Protein AF-A0A383BFR1-F1 (afdb_monomer)

Foldseek 3Di:
DDDVQLVVLLVVLLCLLVPQLVVLLVVLCVVPNPDDDPVSVVSNCCSNVVSQVVSCVVCCVPHVSQSDPVSD

Secondary structure (DSSP, 8-state):
---HHHHHHHHHHHHHHHHHHHHHHHHHHHHH-SS--HHHHHHHHHHHHHHHHHHHHHHHHHH----STTT-

Organism: NCBI:txid408172

Radius of gyration: 14.2 Å; Cα contacts (8 Å, |Δi|>4): 67; chains: 1; bounding box: 28×16×42 Å

Sequence (72 aa):
MVTPRNWFAEAIATYALVFFGPLAIILSVVAFGDGLSIESIIMIALGHGAAIGLMVYAFGHISGAHINPAVT

Structure (mmCIF, N/CA/C/O backbone):
data_AF-A0A383BFR1-F1
#
_entry.id   AF-A0A383BFR1-F1
#
loop_
_atom_site.group_PDB
_atom_site.id
_atom_site.type_symbol
_atom_site.label_atom_id
_atom_site.label_alt_id
_atom_site.label_comp_id
_atom_site.label_asym_id
_atom_site.label_entity_id
_atom_site.label_seq_id
_atom_site.pdbx_PDB_ins_code
_atom_site.Cartn_x
_atom_site.Cartn_y
_atom_site.Cartn_z
_atom_site.occupancy
_atom_site.B_iso_or_equiv
_atom_site.auth_seq_id
_atom_site.auth_comp_id
_atom_site.auth_asym_id
_atom_site.auth_atom_id
_atom_site.pdbx_PDB_model_num
ATOM 1 N N . MET A 1 1 ? -11.190 1.629 21.429 1.00 63.91 1 MET A N 1
ATOM 2 C CA . MET A 1 1 ? -10.660 0.282 21.739 1.00 63.91 1 MET A CA 1
ATOM 3 C C . MET A 1 1 ? -10.432 -0.444 20.426 1.00 63.91 1 MET A C 1
ATOM 5 O O . MET A 1 1 ? -11.314 -0.381 19.577 1.00 63.91 1 MET A O 1
ATOM 9 N N . VAL A 1 2 ? -9.269 -1.068 20.237 1.00 84.00 2 VAL A N 1
ATOM 10 C CA . VAL A 1 2 ? -8.990 -1.881 19.043 1.00 84.00 2 VAL A CA 1
ATOM 11 C C . VAL A 1 2 ? -9.817 -3.162 19.137 1.00 84.00 2 VAL A C 1
ATOM 13 O O . VAL A 1 2 ? -9.818 -3.815 20.178 1.00 84.00 2 VAL A O 1
ATOM 16 N N . THR A 1 3 ? -10.558 -3.492 18.082 1.00 96.44 3 THR A N 1
ATOM 17 C CA . THR A 1 3 ? -11.417 -4.686 18.030 1.00 96.44 3 THR A CA 1
ATOM 18 C C . THR A 1 3 ? -10.945 -5.640 16.928 1.00 96.44 3 THR A C 1
ATOM 20 O O . THR A 1 3 ? -10.233 -5.196 16.024 1.00 96.44 3 THR A O 1
ATOM 23 N N . PRO A 1 4 ? -11.371 -6.919 16.917 1.00 97.56 4 PRO A N 1
ATOM 24 C CA . PRO A 1 4 ? -11.058 -7.839 15.818 1.00 97.56 4 PRO A CA 1
ATOM 25 C C . PRO A 1 4 ? -11.450 -7.300 14.431 1.00 97.56 4 PRO A C 1
ATOM 27 O O . PRO A 1 4 ? -10.772 -7.576 13.444 1.00 97.56 4 PRO A O 1
ATOM 30 N N . ARG A 1 5 ? -12.498 -6.464 14.356 1.00 97.69 5 ARG A N 1
ATOM 31 C CA . ARG A 1 5 ? -12.896 -5.761 13.127 1.00 97.69 5 ARG A CA 1
ATOM 32 C C . ARG A 1 5 ? -11.806 -4.804 12.630 1.00 97.69 5 ARG A C 1
ATOM 34 O O . ARG A 1 5 ? -11.573 -4.740 11.428 1.00 97.69 5 ARG A O 1
ATOM 41 N N . ASN A 1 6 ? -11.128 -4.091 13.530 1.00 97.69 6 ASN A N 1
ATOM 42 C CA . ASN A 1 6 ? -10.015 -3.204 13.178 1.00 97.69 6 ASN A CA 1
ATOM 43 C C . ASN A 1 6 ? -8.825 -4.009 12.635 1.00 97.69 6 ASN A C 1
ATOM 45 O O . ASN A 1 6 ? -8.236 -3.612 11.638 1.00 97.69 6 ASN A O 1
ATOM 49 N N . TRP A 1 7 ? -8.501 -5.152 13.251 1.00 97.38 7 TRP A N 1
ATOM 50 C CA . TRP A 1 7 ? -7.411 -6.018 12.784 1.00 97.38 7 TRP A CA 1
ATOM 51 C C . TRP A 1 7 ? -7.669 -6.587 11.392 1.00 97.38 7 TRP A C 1
ATOM 53 O O . TRP A 1 7 ? -6.768 -6.592 10.560 1.00 97.38 7 TRP A O 1
ATOM 63 N N . PHE A 1 8 ? -8.897 -7.032 11.117 1.00 98.19 8 PHE A N 1
ATOM 64 C CA . PHE A 1 8 ? -9.237 -7.556 9.795 1.00 98.19 8 PHE A CA 1
ATOM 65 C C . PHE A 1 8 ? -9.204 -6.461 8.719 1.00 98.19 8 PHE A C 1
ATOM 67 O O . PHE A 1 8 ? -8.747 -6.708 7.606 1.00 98.19 8 PHE A O 1
ATOM 74 N N . ALA A 1 9 ? -9.619 -5.238 9.065 1.00 98.31 9 ALA A N 1
ATOM 75 C CA . ALA A 1 9 ? -9.487 -4.081 8.184 1.00 98.31 9 ALA A CA 1
ATOM 76 C C . ALA A 1 9 ? -8.013 -3.760 7.865 1.00 98.31 9 ALA A C 1
ATOM 78 O O . ALA A 1 9 ? -7.676 -3.626 6.691 1.00 98.31 9 ALA A O 1
ATOM 79 N N . GLU A 1 10 ? -7.120 -3.730 8.863 1.00 98.38 10 GLU A N 1
ATOM 80 C CA . GLU A 1 10 ? -5.674 -3.553 8.629 1.00 98.38 10 GLU A CA 1
ATOM 81 C C . GLU A 1 10 ? -5.065 -4.699 7.810 1.00 98.38 10 GLU A C 1
ATOM 83 O O . GLU A 1 10 ? -4.222 -4.454 6.948 1.00 98.38 10 GLU A O 1
ATOM 88 N N . ALA A 1 11 ? -5.502 -5.944 8.026 1.00 98.50 11 ALA A N 1
ATOM 89 C CA . ALA A 1 11 ? -5.015 -7.096 7.268 1.00 98.50 11 ALA A CA 1
ATOM 90 C C . ALA A 1 11 ? -5.387 -7.001 5.779 1.00 98.50 11 ALA A C 1
ATOM 92 O O . ALA A 1 11 ? -4.525 -7.194 4.922 1.00 98.50 11 ALA A O 1
ATOM 93 N N . ILE A 1 12 ? -6.640 -6.652 5.463 1.00 98.69 12 ILE A N 1
ATOM 94 C CA . ILE A 1 12 ? -7.087 -6.441 4.076 1.00 98.69 12 ILE A CA 1
ATOM 95 C C . ILE A 1 12 ? -6.359 -5.247 3.452 1.00 98.69 12 ILE A C 1
ATOM 97 O O . ILE A 1 12 ? -5.887 -5.336 2.317 1.00 98.69 12 ILE A O 1
ATOM 101 N N . ALA A 1 13 ? -6.248 -4.138 4.183 1.00 98.56 13 ALA A N 1
ATOM 102 C CA . ALA A 1 13 ? -5.614 -2.929 3.676 1.00 98.56 13 ALA A CA 1
ATOM 103 C C . ALA A 1 1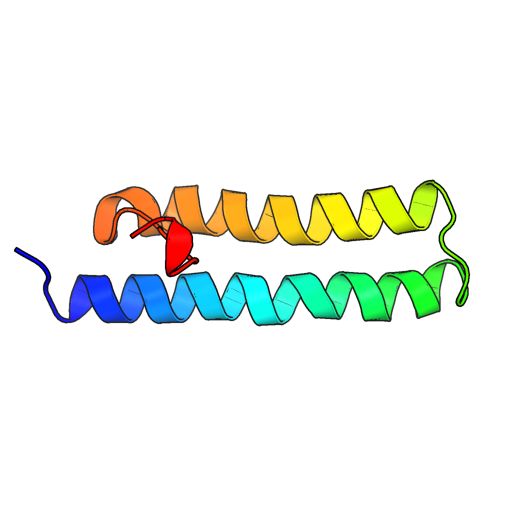3 ? -4.117 -3.143 3.390 1.00 98.56 13 ALA A C 1
ATOM 105 O O . ALA A 1 13 ? -3.624 -2.773 2.323 1.00 98.56 13 ALA A O 1
ATOM 106 N N . THR A 1 14 ? -3.406 -3.819 4.297 1.00 98.50 14 THR A N 1
ATOM 107 C CA . THR A 1 14 ? -1.992 -4.180 4.113 1.00 98.50 14 THR A CA 1
ATOM 108 C C . THR A 1 14 ? -1.824 -5.193 2.984 1.00 98.50 14 THR A C 1
ATOM 110 O O . THR A 1 14 ? -0.908 -5.044 2.177 1.00 98.50 14 THR A O 1
ATOM 113 N N . TYR A 1 15 ? -2.733 -6.171 2.858 1.00 98.56 15 TYR A N 1
ATOM 114 C CA . TYR A 1 15 ? -2.754 -7.099 1.724 1.00 98.56 15 TYR A CA 1
ATOM 115 C C . TYR A 1 15 ? -2.848 -6.355 0.387 1.00 98.56 15 TYR A C 1
ATOM 117 O O . TYR A 1 15 ? -2.073 -6.641 -0.522 1.00 98.56 15 TYR A O 1
ATOM 125 N N . ALA A 1 16 ? -3.741 -5.370 0.267 1.00 98.62 16 ALA A N 1
ATOM 126 C CA . ALA A 1 16 ? -3.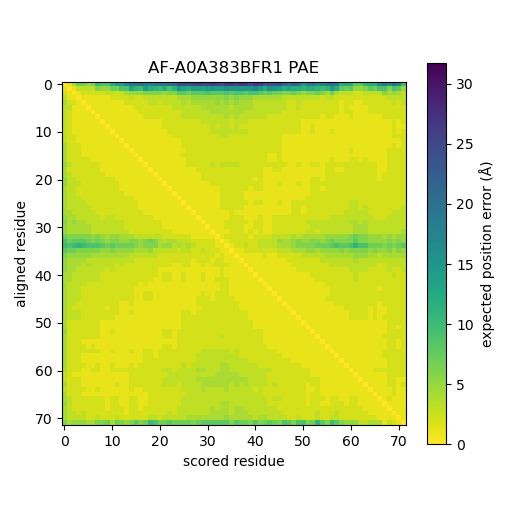863 -4.586 -0.957 1.00 98.62 16 ALA A CA 1
ATOM 127 C C . ALA A 1 16 ? -2.555 -3.852 -1.305 1.00 98.62 16 ALA A C 1
ATOM 129 O O . ALA A 1 16 ? -2.142 -3.885 -2.464 1.00 98.62 16 ALA A O 1
ATOM 130 N N . LEU A 1 17 ? -1.863 -3.258 -0.324 1.00 98.31 17 LEU A N 1
ATOM 131 C CA . LEU A 1 17 ? -0.557 -2.628 -0.555 1.00 98.31 17 LEU A CA 1
ATOM 132 C C . LEU A 1 17 ? 0.483 -3.637 -1.070 1.00 98.31 17 LEU A C 1
ATOM 134 O O . LEU A 1 17 ? 1.114 -3.392 -2.098 1.00 98.31 17 LEU A O 1
ATOM 138 N N . VAL A 1 18 ? 0.654 -4.775 -0.390 1.00 98.19 18 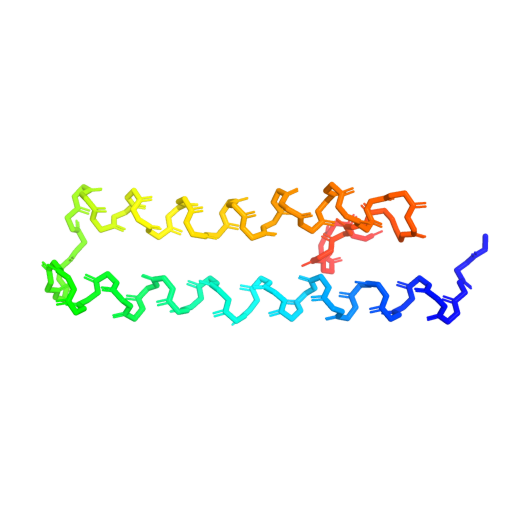VAL A N 1
ATOM 139 C CA . VAL A 1 18 ? 1.691 -5.763 -0.754 1.00 98.19 18 VAL A CA 1
ATOM 140 C C . VAL A 1 18 ? 1.328 -6.611 -1.972 1.00 98.19 18 VAL A C 1
ATOM 142 O O . VAL A 1 18 ? 2.202 -7.249 -2.549 1.00 98.19 18 VAL A O 1
ATOM 145 N N . PHE A 1 19 ? 0.061 -6.622 -2.382 1.00 98.56 19 PHE A N 1
ATOM 146 C CA . PHE A 1 19 ? -0.370 -7.245 -3.626 1.00 98.56 19 PHE A CA 1
ATOM 147 C C . PHE A 1 19 ? -0.194 -6.278 -4.800 1.00 98.56 19 PHE A C 1
ATOM 149 O O . PHE A 1 19 ? 0.575 -6.554 -5.718 1.00 98.56 19 PHE A O 1
ATOM 156 N N . PHE A 1 20 ? -0.865 -5.123 -4.770 1.00 98.56 20 PHE A N 1
ATOM 157 C CA . PHE A 1 20 ? -0.892 -4.199 -5.908 1.00 98.56 20 PHE A CA 1
ATOM 158 C C . PHE A 1 20 ? 0.410 -3.418 -6.087 1.00 98.56 20 PHE A C 1
ATOM 160 O O . PHE A 1 20 ? 0.766 -3.101 -7.220 1.00 98.56 20 PHE A O 1
ATOM 167 N N . GLY A 1 21 ? 1.140 -3.139 -5.006 1.00 98.19 21 GLY A N 1
ATOM 168 C CA . GLY A 1 21 ? 2.413 -2.431 -5.074 1.00 98.19 21 GLY A CA 1
ATOM 169 C C . GLY A 1 21 ? 3.477 -3.207 -5.863 1.00 98.19 21 GLY A C 1
ATOM 170 O O . GLY A 1 21 ? 3.857 -2.787 -6.958 1.00 98.19 21 GLY A O 1
ATOM 171 N N . PRO A 1 22 ? 3.921 -4.379 -5.378 1.00 98.31 22 PRO A N 1
ATOM 172 C CA . PRO A 1 22 ? 4.836 -5.248 -6.114 1.00 98.31 22 PRO A CA 1
ATOM 173 C C . PRO A 1 22 ? 4.305 -5.682 -7.484 1.00 98.31 22 PRO A C 1
ATOM 175 O O . PRO A 1 22 ? 5.082 -5.762 -8.434 1.00 98.31 22 PRO A O 1
ATOM 178 N N . LEU A 1 23 ? 2.991 -5.900 -7.630 1.00 98.50 23 LEU A N 1
ATOM 179 C CA . LEU A 1 23 ? 2.395 -6.182 -8.938 1.00 98.50 23 LEU A CA 1
ATOM 180 C C . LEU A 1 23 ? 2.629 -5.035 -9.932 1.00 98.50 23 LEU A C 1
ATOM 182 O O . LEU A 1 23 ? 2.967 -5.306 -11.080 1.00 98.50 23 LEU A O 1
ATOM 186 N N . ALA A 1 24 ? 2.515 -3.771 -9.511 1.00 98.44 24 ALA A N 1
ATOM 187 C CA . ALA A 1 24 ? 2.803 -2.626 -10.376 1.00 98.44 24 ALA A CA 1
ATOM 188 C C . ALA A 1 24 ? 4.271 -2.593 -10.838 1.00 98.44 24 ALA A C 1
ATOM 190 O O . ALA A 1 24 ? 4.533 -2.204 -11.972 1.00 98.44 24 ALA A O 1
ATOM 191 N N . ILE A 1 25 ? 5.212 -3.058 -10.007 1.00 98.25 25 ILE A N 1
ATOM 192 C CA . ILE A 1 25 ? 6.633 -3.199 -10.377 1.00 98.25 25 ILE A CA 1
ATOM 193 C C . ILE A 1 25 ? 6.810 -4.307 -11.420 1.00 98.25 25 ILE A C 1
ATOM 195 O O . ILE A 1 25 ? 7.479 -4.121 -12.432 1.00 98.25 25 ILE A O 1
ATOM 199 N N . ILE A 1 26 ? 6.187 -5.468 -11.209 1.00 98.25 26 ILE A N 1
ATOM 200 C CA . ILE A 1 26 ? 6.267 -6.579 -12.169 1.00 98.25 26 ILE A CA 1
ATOM 201 C C . ILE A 1 26 ? 5.666 -6.155 -13.516 1.00 98.25 26 ILE A C 1
ATOM 203 O O . ILE A 1 26 ? 6.256 -6.394 -14.569 1.00 98.25 26 ILE A O 1
ATOM 207 N N . LEU A 1 27 ? 4.513 -5.486 -13.494 1.00 98.31 27 LEU A N 1
ATOM 208 C CA . LEU A 1 27 ? 3.846 -5.021 -14.706 1.00 98.31 27 LEU A CA 1
ATOM 209 C C . LEU A 1 27 ? 4.593 -3.877 -15.393 1.00 98.31 27 LEU A C 1
ATOM 211 O O . LEU A 1 27 ? 4.572 -3.822 -16.622 1.00 98.31 27 LEU A O 1
ATOM 215 N N . SER A 1 28 ? 5.293 -3.011 -14.654 1.00 98.38 28 SER A N 1
ATOM 216 C CA . SER A 1 28 ? 6.126 -1.983 -15.282 1.00 98.38 28 SER A CA 1
ATOM 217 C C . SER A 1 28 ? 7.268 -2.605 -16.080 1.00 98.38 28 SER A C 1
ATOM 219 O O . SER A 1 28 ? 7.570 -2.110 -17.160 1.00 98.38 28 SER A O 1
ATOM 221 N N . VAL A 1 29 ? 7.844 -3.719 -15.609 1.00 98.12 29 VAL A N 1
ATOM 222 C CA . VAL A 1 29 ? 8.872 -4.457 -16.362 1.00 98.12 29 VAL A CA 1
ATOM 223 C C . VAL A 1 29 ? 8.305 -5.047 -17.651 1.00 98.12 29 VAL A C 1
ATOM 225 O O . VAL A 1 29 ? 8.922 -4.943 -18.708 1.00 98.12 29 VAL A O 1
ATOM 228 N N . VAL A 1 30 ? 7.101 -5.621 -17.589 1.00 98.19 30 VAL A N 1
ATOM 229 C CA . VAL A 1 30 ? 6.414 -6.155 -18.777 1.00 98.19 30 VAL A CA 1
ATOM 230 C C . VAL A 1 30 ? 6.082 -5.045 -19.782 1.00 98.19 30 VAL A C 1
ATOM 232 O O . VAL A 1 30 ? 6.174 -5.268 -20.987 1.00 98.19 30 VAL A O 1
ATOM 235 N N . ALA A 1 31 ? 5.695 -3.861 -19.303 1.00 97.94 31 ALA A N 1
ATOM 236 C CA . ALA A 1 31 ? 5.248 -2.756 -20.147 1.00 97.94 31 ALA A CA 1
ATOM 237 C C . ALA A 1 31 ? 6.393 -1.906 -20.725 1.00 97.94 31 ALA A C 1
ATOM 239 O O . ALA A 1 31 ? 6.276 -1.425 -21.852 1.00 97.94 31 ALA A O 1
ATOM 240 N N . PHE A 1 32 ? 7.473 -1.698 -19.966 1.00 97.62 32 PHE A N 1
ATOM 241 C CA . PHE A 1 32 ? 8.507 -0.700 -20.273 1.00 97.62 32 PHE A CA 1
ATOM 242 C C . PHE A 1 32 ? 9.942 -1.253 -20.266 1.00 97.62 32 PHE A C 1
ATOM 244 O O . PHE A 1 32 ? 10.874 -0.511 -20.574 1.00 97.62 32 PHE A O 1
ATOM 251 N N . GLY A 1 33 ? 10.132 -2.540 -19.963 1.00 96.44 33 GLY A N 1
ATOM 252 C CA . GLY A 1 33 ? 11.450 -3.161 -19.815 1.00 96.44 33 GLY A CA 1
ATOM 253 C C . GLY A 1 33 ? 11.997 -3.089 -18.387 1.00 96.44 33 GLY A C 1
ATOM 254 O O . GLY A 1 33 ? 11.375 -2.549 -17.478 1.00 96.44 33 GLY A O 1
ATOM 255 N N . ASP A 1 34 ? 13.177 -3.665 -18.176 1.00 94.31 34 ASP A N 1
ATOM 256 C CA . ASP A 1 34 ? 13.829 -3.800 -16.865 1.00 94.31 34 ASP A CA 1
ATOM 257 C C . ASP A 1 34 ? 14.457 -2.498 -16.324 1.00 94.31 34 ASP A C 1
ATOM 259 O O . ASP A 1 34 ? 14.848 -2.432 -15.157 1.00 94.31 34 ASP A O 1
ATOM 263 N N . GLY A 1 35 ? 14.532 -1.452 -17.149 1.00 93.06 35 GLY A N 1
ATOM 264 C CA . GLY A 1 35 ? 15.006 -0.126 -16.762 1.00 93.06 35 GLY A CA 1
ATOM 265 C C . GLY A 1 35 ? 13.949 0.731 -16.052 1.00 93.06 35 GLY A C 1
ATOM 266 O O . GLY A 1 35 ? 12.749 0.606 -16.280 1.00 93.06 35 GLY A O 1
ATOM 267 N N . LEU A 1 36 ? 14.407 1.677 -15.225 1.00 95.81 36 LEU A N 1
ATOM 268 C CA . LEU A 1 36 ? 13.546 2.650 -14.540 1.00 95.81 36 LEU A CA 1
ATOM 269 C C . LEU A 1 36 ? 13.283 3.884 -15.432 1.00 95.81 36 LEU A C 1
ATOM 271 O O . LEU A 1 36 ? 13.864 4.952 -15.231 1.00 95.81 36 LEU A O 1
ATOM 275 N N . SER A 1 37 ? 12.430 3.750 -16.451 1.00 97.69 37 SER A N 1
ATOM 276 C CA . SER A 1 37 ? 11.970 4.907 -17.241 1.00 97.69 37 SER A CA 1
ATOM 277 C C . SER A 1 37 ? 11.031 5.817 -16.432 1.00 97.69 37 SER A C 1
ATOM 279 O O . SER A 1 37 ? 10.467 5.399 -15.417 1.00 97.69 37 SER A O 1
ATOM 281 N N . ILE A 1 38 ? 10.794 7.048 -16.898 1.00 98.25 38 ILE A N 1
ATOM 282 C CA . ILE A 1 38 ? 9.836 7.971 -16.262 1.00 98.25 38 ILE A CA 1
ATOM 283 C C . ILE A 1 38 ? 8.432 7.345 -16.211 1.00 98.25 38 ILE A C 1
ATOM 285 O O . I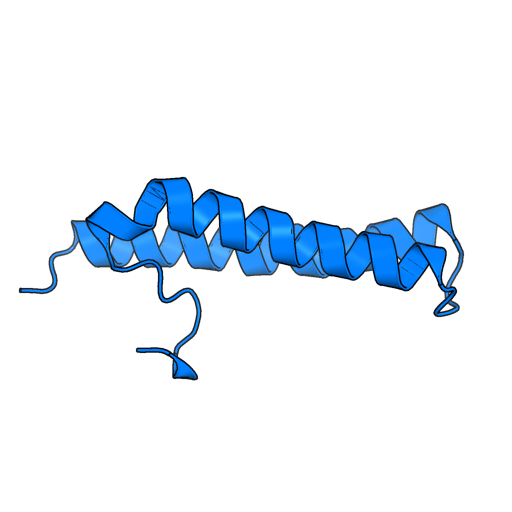LE A 1 38 ? 7.763 7.396 -15.179 1.00 98.25 38 ILE A O 1
ATOM 289 N N . GLU A 1 39 ? 8.004 6.701 -17.294 1.00 98.12 39 GLU A N 1
ATOM 290 C CA . GLU A 1 39 ? 6.714 6.017 -17.408 1.00 98.12 39 GLU A CA 1
ATOM 291 C C . GLU A 1 39 ? 6.598 4.861 -16.407 1.00 98.12 39 GLU A C 1
ATOM 293 O O . GLU A 1 39 ? 5.561 4.716 -15.753 1.00 98.12 39 GLU A O 1
ATOM 298 N N . SER A 1 40 ? 7.674 4.084 -16.229 1.00 98.25 40 SER A N 1
ATOM 299 C CA . SER A 1 40 ? 7.713 2.989 -15.253 1.00 98.25 40 SER A CA 1
ATOM 300 C C . SER A 1 40 ? 7.541 3.502 -13.820 1.00 98.25 40 SER A C 1
ATOM 302 O O . SER A 1 40 ? 6.721 2.972 -13.070 1.00 98.25 40 SER A O 1
ATOM 304 N N . ILE A 1 41 ? 8.228 4.593 -13.458 1.00 98.38 41 ILE A N 1
ATOM 305 C CA . ILE A 1 41 ? 8.142 5.204 -12.127 1.00 98.38 41 ILE A CA 1
ATOM 306 C C . ILE A 1 41 ? 6.727 5.723 -11.877 1.00 98.38 41 ILE A C 1
ATOM 308 O O . ILE A 1 41 ? 6.178 5.497 -10.799 1.00 98.38 41 ILE A O 1
ATOM 312 N N . ILE A 1 42 ? 6.117 6.380 -12.869 1.00 98.50 42 ILE A N 1
ATOM 313 C CA . ILE A 1 42 ? 4.740 6.875 -12.768 1.00 98.50 42 ILE A CA 1
ATOM 314 C C . ILE A 1 42 ? 3.768 5.709 -12.551 1.00 98.50 42 ILE A C 1
ATOM 316 O O . ILE A 1 42 ? 2.927 5.786 -11.654 1.00 98.50 42 ILE A O 1
ATOM 320 N N . MET A 1 43 ? 3.895 4.616 -13.311 1.00 98.38 43 MET A N 1
ATOM 321 C CA . MET A 1 43 ? 3.051 3.427 -13.143 1.00 98.38 43 MET A CA 1
ATOM 322 C C . MET A 1 43 ? 3.205 2.809 -11.746 1.00 98.38 43 MET A C 1
ATOM 324 O O . MET A 1 43 ? 2.200 2.531 -11.090 1.00 98.38 43 MET A O 1
ATOM 328 N N . ILE A 1 44 ? 4.440 2.631 -11.268 1.00 98.62 44 ILE A N 1
ATOM 329 C CA . ILE A 1 44 ? 4.722 2.067 -9.940 1.00 98.62 44 ILE A CA 1
ATOM 330 C C . ILE A 1 44 ? 4.147 2.965 -8.840 1.00 98.62 44 ILE A C 1
ATOM 332 O O . ILE A 1 44 ? 3.461 2.474 -7.938 1.00 98.62 44 ILE A O 1
ATOM 336 N N . ALA A 1 45 ? 4.403 4.274 -8.915 1.00 98.62 45 ALA A N 1
ATOM 337 C CA . ALA A 1 45 ? 3.959 5.243 -7.920 1.00 98.62 45 ALA A CA 1
ATOM 338 C C . ALA A 1 45 ? 2.430 5.338 -7.865 1.00 98.62 45 ALA A C 1
ATOM 340 O O . ALA A 1 45 ? 1.851 5.289 -6.778 1.00 98.62 45 ALA A O 1
ATOM 341 N N . LEU 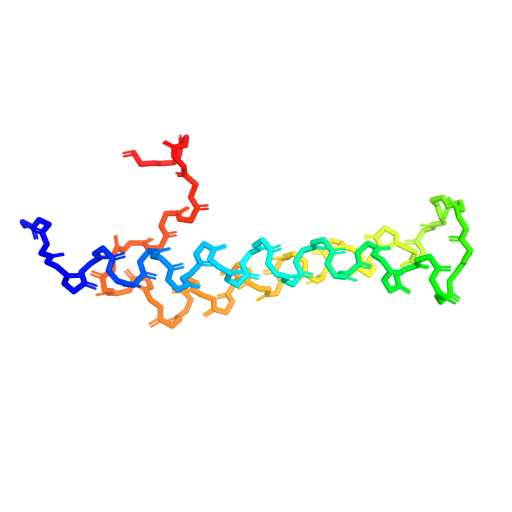A 1 46 ? 1.767 5.416 -9.024 1.00 98.56 46 LEU A N 1
ATOM 342 C CA . LEU A 1 46 ? 0.307 5.435 -9.094 1.00 98.56 46 LEU A CA 1
ATOM 343 C C . LEU A 1 46 ? -0.302 4.108 -8.636 1.00 98.56 46 LEU A C 1
ATOM 345 O O . LEU A 1 46 ? -1.309 4.138 -7.938 1.00 98.56 46 LEU A O 1
ATOM 349 N N . GLY A 1 47 ? 0.307 2.963 -8.951 1.00 98.50 47 GLY A N 1
ATOM 350 C CA . GLY A 1 47 ? -0.159 1.655 -8.482 1.00 98.50 47 GLY A CA 1
ATOM 351 C C . GLY A 1 47 ? -0.160 1.540 -6.954 1.00 98.50 47 GLY A C 1
ATOM 352 O O . GLY A 1 47 ? -1.180 1.191 -6.358 1.00 98.50 47 GLY A O 1
ATOM 353 N N . HIS A 1 48 ? 0.948 1.914 -6.305 1.00 98.69 48 HIS A N 1
ATOM 354 C CA . HIS A 1 48 ? 1.038 1.929 -4.839 1.00 98.69 48 HIS A CA 1
ATOM 355 C C . HIS A 1 48 ? 0.105 2.976 -4.224 1.00 98.69 48 HIS A C 1
ATOM 357 O O . HIS A 1 48 ? -0.659 2.674 -3.306 1.00 98.69 48 HIS A O 1
ATOM 363 N N . GLY A 1 49 ? 0.155 4.208 -4.736 1.00 98.56 49 GLY A N 1
ATOM 364 C CA . GLY A 1 49 ? -0.625 5.327 -4.216 1.00 98.56 49 GLY A CA 1
ATOM 365 C C . GLY A 1 49 ? -2.130 5.100 -4.340 1.00 98.56 49 GLY A C 1
ATOM 366 O O . GLY A 1 49 ? -2.862 5.371 -3.391 1.00 98.56 49 GLY A O 1
ATOM 367 N N . ALA A 1 50 ? -2.599 4.548 -5.463 1.00 98.62 50 ALA A N 1
ATOM 368 C CA . ALA A 1 50 ? -4.007 4.219 -5.660 1.00 98.62 50 ALA A CA 1
ATOM 369 C C . ALA A 1 50 ? -4.467 3.092 -4.728 1.00 98.62 50 ALA A C 1
ATOM 371 O O . ALA A 1 50 ? -5.552 3.194 -4.158 1.00 98.62 50 ALA A O 1
ATOM 372 N N . ALA A 1 51 ? -3.645 2.054 -4.521 1.00 98.62 51 ALA A N 1
ATOM 373 C CA . ALA A 1 51 ? -3.960 0.985 -3.576 1.00 98.62 51 ALA A CA 1
ATOM 374 C C . ALA A 1 51 ? -4.099 1.527 -2.143 1.00 98.62 51 ALA A C 1
ATOM 376 O O . ALA A 1 51 ? -5.112 1.276 -1.490 1.00 98.62 51 ALA A O 1
ATOM 377 N N . ILE A 1 52 ? -3.137 2.335 -1.681 1.00 98.62 52 ILE A N 1
ATOM 378 C CA . ILE A 1 52 ? -3.192 2.977 -0.357 1.00 98.62 52 ILE A CA 1
ATOM 379 C C . ILE A 1 52 ? -4.406 3.904 -0.265 1.00 98.62 52 ILE A C 1
ATOM 381 O O . ILE A 1 52 ? -5.202 3.774 0.661 1.00 98.62 52 ILE A O 1
ATOM 385 N N . GLY A 1 53 ? -4.586 4.810 -1.229 1.00 98.69 53 GLY A N 1
ATOM 386 C CA . GLY A 1 53 ? -5.678 5.784 -1.227 1.00 98.69 53 GLY A CA 1
ATOM 387 C C . GLY A 1 53 ? -7.057 5.124 -1.198 1.00 98.69 53 GLY A C 1
ATOM 388 O O . GLY A 1 53 ? -7.921 5.534 -0.421 1.00 98.69 53 GLY A O 1
ATOM 389 N N . LEU A 1 54 ? -7.247 4.052 -1.973 1.00 98.75 54 LEU A N 1
ATOM 390 C CA . LEU A 1 54 ? -8.482 3.272 -1.964 1.00 98.75 54 LEU A CA 1
ATOM 391 C C . LEU A 1 54 ? -8.722 2.605 -0.603 1.00 98.75 54 LEU A C 1
ATOM 393 O O . LEU A 1 54 ? -9.845 2.634 -0.101 1.00 98.75 54 LEU A O 1
ATOM 397 N N . MET A 1 5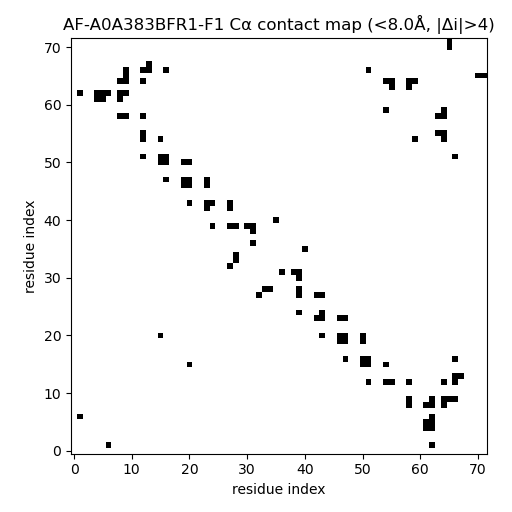5 ? -7.688 2.027 0.013 1.00 98.75 55 MET A N 1
ATOM 398 C CA . MET A 1 55 ? -7.817 1.389 1.328 1.00 98.75 55 MET A CA 1
ATOM 399 C C . MET A 1 55 ? -8.036 2.396 2.456 1.00 98.75 55 MET A C 1
ATOM 401 O O . MET A 1 55 ? -8.824 2.121 3.358 1.00 98.75 55 MET A O 1
ATOM 405 N N . VAL A 1 56 ? -7.428 3.581 2.388 1.00 98.75 56 VAL A N 1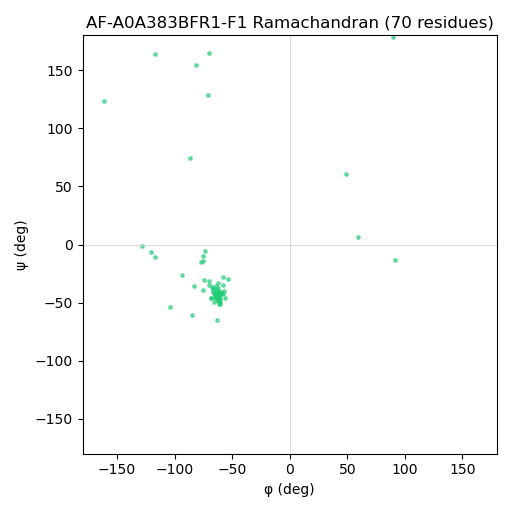
ATOM 406 C CA . VAL A 1 56 ? -7.710 4.681 3.320 1.00 98.75 56 VAL A CA 1
ATOM 407 C C . VAL A 1 56 ? -9.168 5.119 3.199 1.00 98.75 56 VAL A C 1
ATOM 409 O O . VAL A 1 56 ? -9.857 5.233 4.213 1.00 98.75 56 VAL A O 1
ATOM 412 N N . TYR A 1 57 ? -9.677 5.291 1.977 1.00 98.62 57 TYR A N 1
ATOM 413 C CA . TYR A 1 57 ? -11.086 5.626 1.757 1.00 98.62 57 TYR A CA 1
ATOM 414 C C . TYR A 1 57 ? -12.031 4.533 2.293 1.00 98.62 57 TYR A C 1
ATOM 416 O O . TYR A 1 57 ? -12.996 4.830 3.000 1.00 98.62 57 TYR A O 1
ATOM 424 N N . ALA A 1 58 ? -11.735 3.263 2.004 1.00 98.38 58 ALA A N 1
ATOM 425 C CA . ALA A 1 58 ? -12.588 2.133 2.365 1.00 98.38 58 ALA A CA 1
ATOM 426 C C . ALA A 1 58 ? -12.536 1.762 3.859 1.00 98.38 58 ALA A C 1
ATOM 428 O O . ALA A 1 58 ? -13.569 1.431 4.440 1.00 98.38 58 ALA A O 1
ATOM 429 N N . PHE A 1 59 ? -11.361 1.810 4.493 1.00 98.50 59 PHE A N 1
ATOM 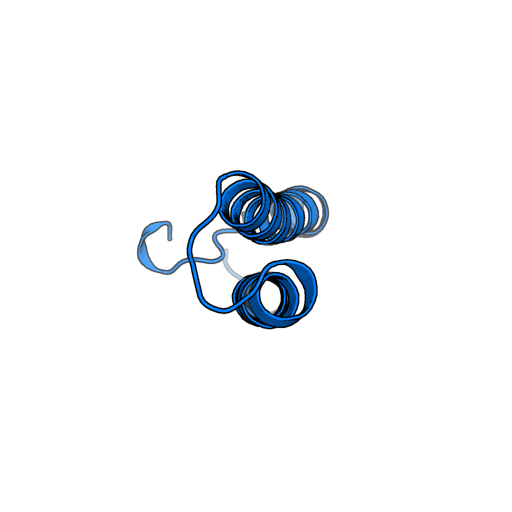430 C CA . PHE A 1 59 ? -11.125 1.265 5.837 1.00 98.50 59 PHE A CA 1
ATOM 431 C C . PHE A 1 59 ? -10.653 2.296 6.867 1.00 98.50 59 PHE A C 1
ATOM 433 O O . PHE A 1 59 ? -10.615 1.977 8.058 1.00 98.50 59 PHE A O 1
ATOM 440 N N . GLY A 1 60 ? -10.367 3.541 6.473 1.00 98.06 60 GLY A N 1
ATOM 441 C CA . GLY A 1 60 ? -9.899 4.585 7.395 1.00 98.06 60 GLY A CA 1
ATOM 442 C C . GLY A 1 60 ? -10.865 4.834 8.555 1.00 98.06 60 GLY A C 1
ATOM 443 O O . GLY A 1 60 ? -10.455 4.910 9.708 1.00 98.06 60 GLY A O 1
ATOM 444 N N . HIS A 1 61 ? -12.172 4.827 8.284 1.00 97.69 61 HIS A N 1
ATOM 445 C CA . HIS A 1 61 ? -13.214 4.965 9.309 1.00 97.69 61 HIS A CA 1
ATOM 446 C C . HIS A 1 61 ? -13.406 3.708 10.189 1.00 97.69 61 HIS A C 1
ATOM 448 O O . HIS A 1 61 ? -14.207 3.722 11.125 1.00 97.69 61 HIS A O 1
ATOM 454 N N . ILE A 1 62 ? -12.714 2.605 9.882 1.00 97.94 62 ILE A N 1
ATOM 455 C CA . ILE A 1 62 ? -12.797 1.329 10.605 1.00 97.94 62 ILE A CA 1
ATOM 456 C C . ILE A 1 62 ? -11.577 1.133 11.502 1.00 97.94 62 ILE A C 1
ATOM 458 O O . ILE A 1 62 ? -11.748 0.882 12.696 1.00 97.94 62 ILE A O 1
ATOM 462 N N . SER A 1 63 ? -10.369 1.228 10.943 1.00 97.81 63 SER A N 1
ATOM 463 C CA . SER A 1 63 ? -9.117 0.952 11.660 1.00 97.81 63 SER A CA 1
ATOM 464 C C . SER A 1 63 ? -8.175 2.144 11.792 1.00 97.81 63 SER A C 1
ATOM 466 O O . SER A 1 63 ? -7.221 2.044 12.553 1.00 97.81 63 SER A O 1
ATOM 468 N N . GLY A 1 64 ? -8.433 3.249 11.088 1.00 97.19 64 GLY A N 1
ATOM 469 C CA . GLY A 1 64 ? -7.454 4.316 10.859 1.00 97.19 64 GLY A CA 1
ATOM 470 C C . GLY A 1 64 ? -6.643 4.123 9.573 1.00 97.19 64 GLY A C 1
ATOM 471 O O . GLY A 1 64 ? -6.038 5.083 9.112 1.00 97.19 64 GLY A O 1
ATOM 472 N N . ALA A 1 65 ? -6.700 2.929 8.962 1.00 97.69 65 ALA A N 1
ATOM 473 C CA . ALA A 1 65 ? -5.943 2.555 7.767 1.00 97.69 65 ALA A CA 1
ATOM 474 C C . ALA A 1 65 ? -4.452 2.904 7.901 1.00 97.69 65 ALA A C 1
ATOM 476 O O . ALA A 1 65 ? -3.913 3.685 7.115 1.00 97.69 65 ALA A O 1
ATOM 477 N N . HIS A 1 66 ? -3.788 2.320 8.902 1.00 97.94 66 HIS A N 1
ATOM 478 C CA . HIS A 1 66 ? -2.357 2.537 9.113 1.00 97.94 66 HIS A CA 1
ATOM 479 C C . HIS A 1 66 ? -1.536 1.904 7.989 1.00 97.94 66 HIS A C 1
ATOM 481 O O . HIS A 1 66 ? -0.630 2.552 7.463 1.00 97.94 66 HIS A O 1
ATOM 487 N N . ILE A 1 67 ? -1.847 0.654 7.607 1.00 97.75 67 ILE A N 1
ATOM 488 C CA . ILE A 1 67 ? -1.246 -0.076 6.467 1.00 97.75 67 ILE A CA 1
ATOM 489 C C . ILE A 1 67 ? 0.291 -0.228 6.604 1.00 97.75 67 ILE A C 1
ATOM 491 O O . ILE A 1 67 ? 0.991 -0.678 5.700 1.00 97.75 67 ILE A O 1
ATOM 495 N N . ASN A 1 68 ? 0.852 0.168 7.747 1.00 98.12 68 ASN A N 1
ATOM 496 C CA . ASN A 1 68 ? 2.280 0.281 7.984 1.00 98.12 68 ASN A CA 1
ATOM 497 C C . ASN A 1 68 ? 2.553 0.306 9.501 1.00 98.12 68 ASN A C 1
ATOM 499 O O . ASN A 1 68 ? 2.054 1.197 10.196 1.00 98.12 68 ASN A O 1
ATOM 503 N N . PRO A 1 69 ? 3.385 -0.612 10.027 1.00 97.00 69 PRO A N 1
ATOM 504 C CA . PRO A 1 69 ? 3.770 -0.612 11.437 1.00 97.00 69 PRO A CA 1
ATOM 505 C C . PRO A 1 69 ? 4.452 0.677 11.916 1.00 97.00 69 PRO A C 1
ATOM 507 O O . PRO A 1 69 ? 4.335 1.006 13.086 1.00 97.00 69 PRO A O 1
ATOM 510 N N . ALA A 1 70 ? 5.142 1.418 11.042 1.00 97.75 70 ALA A N 1
ATOM 511 C CA . ALA A 1 70 ? 5.797 2.683 11.398 1.00 97.75 70 ALA A CA 1
ATOM 512 C C . ALA A 1 70 ? 4.818 3.861 11.567 1.00 97.75 70 ALA A C 1
ATOM 514 O O . ALA A 1 70 ? 5.212 4.913 12.063 1.00 97.75 70 ALA A O 1
ATOM 515 N N . VAL A 1 71 ? 3.572 3.703 11.109 1.00 96.75 71 VAL A N 1
ATOM 516 C CA . VAL A 1 71 ? 2.507 4.711 11.235 1.00 96.75 71 VAL A CA 1
ATOM 517 C C . VAL A 1 71 ? 1.658 4.477 12.490 1.00 96.75 71 VAL A C 1
ATOM 519 O O . VAL A 1 71 ? 1.070 5.429 12.996 1.00 96.75 71 VAL A O 1
ATOM 522 N N . THR A 1 72 ? 1.582 3.224 12.960 1.00 91.19 72 THR A N 1
ATOM 523 C CA . THR A 1 72 ? 0.791 2.816 14.137 1.00 91.19 72 THR A CA 1
ATOM 524 C C . THR A 1 72 ? 1.381 3.371 15.426 1.00 91.19 72 THR A C 1
ATOM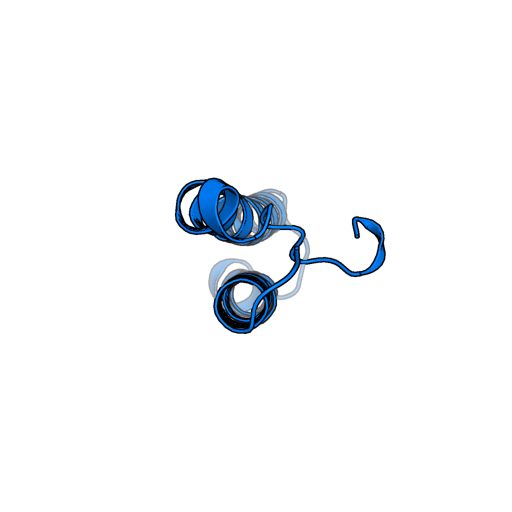 526 O O . THR A 1 72 ? 0.577 3.811 16.278 1.00 91.19 72 THR A O 1
#

Mean predicted aligned error: 2.41 Å

pLDDT: mean 97.24, std 4.45, range [63.91, 98.75]

Nearest PDB structures (foldseek):
  2b6p-assembly1_A  TM=6.650E-01  e=1.215E-01  Bos taurus
  7w7r-assembly1_C-2  TM=5.825E-01  e=1.797E-01  Anabas testudineus
  4csk-assembly1_A  TM=5.981E-01  e=2.970E-01  Homo sapiens
  8eja-assembly1_B  TM=4.888E-01  e=8.953E+00  synthetic construct
  7xge-assembly3_E  TM=5.009E-01  e=9.467E+00  synthetic construct

InterPro domains:
  IPR000425 Major intrinsic protein [PF00230] (5-72)
  IPR000425 Major intrinsic protein [PR00783] (5-24)
  IPR000425 Major intrinsic protein [PR00783] (48-72)
  IPR023271 Aquaporin-like [G3DSA:1.20.1080.10] (2-72)
  IPR023271 Aquaporin-like [SSF81338] (5-72)
  IPR034294 Aquaporin transporter [PTHR19139] (5-72)

Solvent-accessible surface area (backbone atoms only — not comparable to full-atom values): 3886 Å² total; per-residue (Å²): 132,93,46,74,69,26,54,52,42,37,50,53,39,31,47,42,36,68,48,42,26,58,46,24,49,57,48,26,33,76,74,67,38,92,61,89,44,73,68,33,50,51,48,28,51,49,32,33,50,49,37,46,51,52,32,35,71,74,27,26,93,68,50,61,42,56,64,42,83,92,69,106